Protein AF-H5YFB5-F1 (afdb_monomer)

Foldseek 3Di:
DDDDDDDDDDDDDDPPPPPPPPPPPDFPLVQLLVLLVVVLVCLVPDDDDPPDDQPVVLSVLLNVLSVCVVDNDDDPDPVRNVVSVVSVVVNCVVSVHFSQCSRPVDPVSNPPDPPPD

Structure (mmCIF, N/CA/C/O backbone):
data_AF-H5YFB5-F1
#
_entry.id   AF-H5YFB5-F1
#
loop_
_atom_site.group_PDB
_atom_site.id
_atom_site.type_symbol
_atom_site.label_atom_id
_atom_site.label_alt_id
_atom_site.label_comp_id
_atom_site.label_asym_id
_atom_site.label_entity_id
_atom_site.label_seq_id
_atom_site.pdbx_PDB_ins_code
_atom_site.Cartn_x
_atom_site.Cartn_y
_atom_site.Cartn_z
_atom_site.occupancy
_atom_site.B_iso_or_equiv
_atom_site.auth_seq_id
_atom_site.auth_comp_id
_atom_site.auth_asym_id
_atom_site.auth_atom_id
_atom_site.pdbx_PDB_model_num
ATOM 1 N N . MET A 1 1 ? 40.570 -73.888 -5.095 1.00 40.84 1 MET A N 1
ATOM 2 C CA . MET A 1 1 ? 40.244 -72.483 -4.776 1.00 40.84 1 MET A CA 1
ATOM 3 C C . MET A 1 1 ? 40.870 -71.587 -5.842 1.00 40.84 1 MET A C 1
ATOM 5 O O . MET A 1 1 ? 42.089 -71.517 -5.905 1.00 40.84 1 MET A O 1
ATOM 9 N N . LYS A 1 2 ? 40.066 -70.997 -6.735 1.00 40.00 2 LYS A N 1
ATOM 10 C CA . LYS A 1 2 ? 40.487 -69.954 -7.686 1.00 40.00 2 LYS A CA 1
ATOM 11 C C . LYS A 1 2 ? 39.409 -68.872 -7.654 1.00 40.00 2 LYS A C 1
ATOM 13 O O . LYS A 1 2 ? 38.262 -69.138 -7.994 1.00 40.00 2 LYS A O 1
ATOM 18 N N . MET A 1 3 ? 39.784 -67.724 -7.103 1.00 46.78 3 MET A N 1
ATOM 19 C CA . MET A 1 3 ? 38.947 -66.554 -6.852 1.00 46.78 3 MET A CA 1
ATOM 20 C C . MET A 1 3 ? 38.913 -65.729 -8.146 1.00 46.78 3 MET A C 1
ATOM 22 O O . MET A 1 3 ? 39.974 -65.362 -8.646 1.00 46.78 3 MET A O 1
ATOM 26 N N . PHE A 1 4 ? 37.732 -65.469 -8.706 1.00 49.75 4 PHE A N 1
ATOM 27 C CA . PHE A 1 4 ? 37.572 -64.535 -9.822 1.00 49.75 4 PHE A CA 1
ATOM 28 C C . PHE A 1 4 ? 36.882 -63.280 -9.290 1.00 49.75 4 PHE A C 1
ATOM 30 O O . PHE A 1 4 ? 35.779 -63.345 -8.754 1.00 49.75 4 PHE A O 1
ATOM 37 N N . VAL A 1 5 ? 37.595 -62.158 -9.369 1.00 51.59 5 VAL A N 1
ATOM 38 C CA . VAL A 1 5 ? 37.158 -60.832 -8.924 1.00 51.59 5 VAL A CA 1
ATOM 39 C C . VAL A 1 5 ? 36.267 -60.232 -10.011 1.00 51.59 5 VAL A C 1
ATOM 41 O O . VAL A 1 5 ? 36.713 -60.059 -11.144 1.00 51.59 5 VAL A O 1
ATOM 44 N N . SER A 1 6 ? 35.013 -59.920 -9.676 1.00 49.59 6 SER A N 1
ATOM 45 C CA . SER A 1 6 ? 34.126 -59.147 -10.552 1.00 49.59 6 SER A CA 1
ATOM 46 C C . SER A 1 6 ? 34.549 -57.681 -10.552 1.00 49.59 6 SER A C 1
ATOM 48 O O . SER A 1 6 ? 34.550 -57.029 -9.510 1.00 49.59 6 SER A O 1
ATOM 50 N N . SER A 1 7 ? 34.893 -57.166 -11.729 1.00 55.38 7 SER A N 1
ATOM 51 C CA . SER A 1 7 ? 35.166 -55.747 -11.953 1.00 55.38 7 SER A CA 1
ATOM 52 C C . SER A 1 7 ? 33.849 -55.023 -12.253 1.00 55.38 7 SER A C 1
ATOM 54 O O . SER A 1 7 ? 33.146 -55.392 -13.194 1.00 55.38 7 SER A O 1
ATOM 56 N N . ALA A 1 8 ? 33.485 -54.029 -11.443 1.00 56.12 8 ALA A N 1
ATOM 57 C CA . ALA A 1 8 ? 32.305 -53.197 -11.663 1.00 56.12 8 ALA A CA 1
ATOM 58 C C . ALA A 1 8 ? 32.662 -52.023 -12.590 1.00 56.12 8 ALA A C 1
ATOM 60 O O . ALA A 1 8 ? 33.528 -51.212 -12.267 1.00 56.12 8 ALA A O 1
ATOM 61 N N . ALA A 1 9 ? 31.996 -51.926 -13.740 1.00 54.78 9 ALA A N 1
ATOM 62 C CA . ALA A 1 9 ? 32.119 -50.782 -14.636 1.00 54.78 9 ALA A CA 1
ATOM 63 C C . ALA A 1 9 ? 31.319 -49.596 -14.073 1.00 54.78 9 ALA A C 1
ATOM 65 O O . ALA A 1 9 ? 30.092 -49.649 -13.997 1.00 54.78 9 ALA A O 1
ATOM 66 N N . ALA A 1 10 ? 32.007 -48.525 -13.676 1.00 56.88 10 ALA A N 1
ATOM 67 C CA . ALA A 1 10 ? 31.367 -47.261 -13.332 1.00 56.88 10 ALA A CA 1
ATOM 68 C C . ALA A 1 10 ? 30.870 -46.582 -14.620 1.00 56.88 10 ALA A C 1
ATOM 70 O O . ALA A 1 10 ? 31.666 -46.110 -15.431 1.00 56.88 10 ALA A O 1
ATOM 71 N N . ALA A 1 11 ? 29.552 -46.554 -14.823 1.00 53.81 11 ALA A N 1
ATOM 72 C CA . ALA A 1 11 ? 28.932 -45.770 -15.884 1.00 53.81 11 ALA A CA 1
ATOM 73 C C . ALA A 1 11 ? 29.014 -44.280 -15.515 1.00 53.81 11 ALA A C 1
ATOM 75 O O . ALA A 1 11 ? 28.350 -43.825 -14.585 1.00 53.81 11 ALA A O 1
ATOM 76 N N . GLY A 1 12 ? 29.851 -43.524 -16.225 1.00 49.41 12 GLY A N 1
ATOM 77 C CA . GLY A 1 12 ? 29.878 -42.068 -16.125 1.00 49.41 12 GLY A CA 1
ATOM 78 C C . GLY A 1 12 ? 28.588 -41.484 -16.696 1.00 49.41 12 GLY A C 1
ATOM 79 O O . GLY A 1 12 ? 28.360 -41.555 -17.902 1.00 49.41 12 GLY A O 1
ATOM 80 N N . ALA A 1 13 ? 27.738 -40.922 -15.838 1.00 58.09 13 ALA A N 1
ATOM 81 C CA . ALA A 1 13 ? 26.615 -40.104 -16.281 1.00 58.09 13 ALA A CA 1
ATOM 82 C C . ALA A 1 13 ? 27.148 -38.767 -16.832 1.00 58.09 13 ALA A C 1
ATOM 84 O O . ALA A 1 13 ? 28.065 -38.193 -16.234 1.00 58.09 13 ALA A O 1
ATOM 85 N N . PRO A 1 14 ? 26.607 -38.242 -17.945 1.00 50.78 14 PRO A N 1
ATOM 86 C CA . PRO A 1 14 ? 26.989 -36.923 -18.417 1.00 50.78 14 PRO A CA 1
ATOM 87 C C . PRO A 1 14 ? 26.474 -35.883 -17.419 1.00 50.78 14 PRO A C 1
ATOM 89 O O . PRO A 1 14 ? 25.282 -35.831 -17.114 1.00 50.78 14 PRO A O 1
ATOM 92 N N . ALA A 1 15 ? 27.376 -35.052 -16.903 1.00 59.12 15 ALA A N 1
ATOM 93 C CA . ALA A 1 15 ? 26.996 -33.866 -16.155 1.00 59.12 15 ALA A CA 1
ATOM 94 C C . ALA A 1 15 ? 26.311 -32.898 -17.127 1.00 59.12 15 ALA A C 1
ATOM 96 O O . ALA A 1 15 ? 26.962 -32.271 -17.962 1.00 59.12 15 ALA A O 1
ATOM 97 N N . VAL A 1 16 ? 24.984 -32.805 -17.048 1.00 56.12 16 VAL A N 1
ATOM 98 C CA . VAL A 1 16 ? 24.234 -31.741 -17.715 1.00 56.12 16 VAL A CA 1
ATOM 99 C C . VAL A 1 16 ? 24.616 -30.449 -17.004 1.00 56.12 16 VAL A C 1
ATOM 101 O O . VAL A 1 16 ? 24.210 -30.214 -15.868 1.00 56.12 16 VAL A O 1
ATOM 104 N N . ALA A 1 17 ? 25.451 -29.638 -17.649 1.00 55.28 17 ALA A N 1
ATOM 105 C CA . ALA A 1 17 ? 25.733 -28.288 -17.197 1.00 55.28 17 ALA A CA 1
ATOM 106 C C . ALA A 1 17 ? 24.416 -27.503 -17.241 1.00 55.28 17 ALA A C 1
ATOM 108 O O . ALA A 1 17 ? 23.953 -27.100 -18.308 1.00 55.28 17 A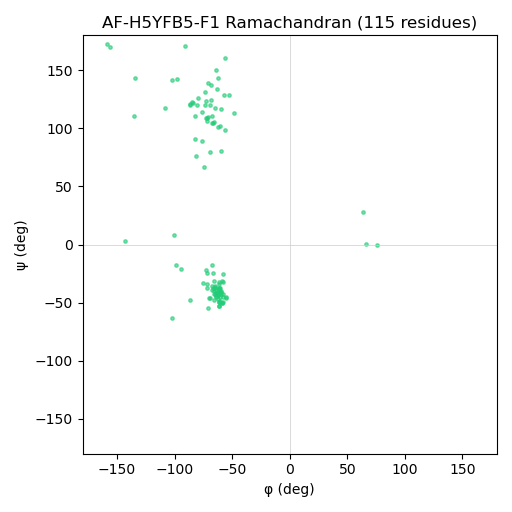LA A O 1
ATOM 109 N N . MET A 1 18 ? 23.779 -27.336 -16.081 1.00 54.09 18 MET A N 1
ATOM 110 C CA . MET A 1 18 ? 22.675 -26.400 -15.938 1.00 54.09 18 MET A CA 1
ATOM 111 C C . MET A 1 18 ? 23.265 -25.014 -16.150 1.00 54.09 18 MET A C 1
ATOM 113 O O . MET A 1 18 ? 24.010 -24.511 -15.310 1.00 54.09 18 MET A O 1
ATOM 117 N N . ASN A 1 19 ? 22.984 -24.432 -17.313 1.00 52.81 19 ASN A N 1
ATOM 118 C CA . ASN A 1 19 ? 23.316 -23.052 -17.613 1.00 52.81 19 ASN A CA 1
ATOM 119 C C . ASN A 1 19 ? 22.419 -22.164 -16.737 1.00 52.81 19 ASN A C 1
ATOM 121 O O . ASN A 1 19 ? 21.373 -21.691 -17.172 1.00 52.81 19 ASN A O 1
ATOM 125 N N . LEU A 1 20 ? 22.794 -22.017 -15.466 1.00 50.44 20 LEU A N 1
ATOM 126 C CA . LEU A 1 20 ? 22.233 -21.059 -14.522 1.00 50.44 20 LEU A CA 1
ATOM 127 C C . LEU A 1 20 ? 22.773 -19.678 -14.899 1.00 50.44 20 LEU A C 1
ATOM 129 O O . LEU A 1 20 ? 23.563 -19.079 -14.173 1.00 50.44 20 LEU A O 1
ATOM 133 N N . ALA A 1 21 ? 22.373 -19.176 -16.068 1.00 59.28 21 ALA A N 1
ATOM 134 C CA . ALA A 1 21 ? 22.333 -17.734 -16.225 1.00 59.28 21 ALA A CA 1
ATOM 135 C C . ALA A 1 21 ? 21.407 -17.220 -15.105 1.00 59.28 21 ALA A C 1
ATOM 137 O O . ALA A 1 21 ? 20.315 -17.779 -14.952 1.00 59.28 21 ALA A O 1
ATOM 138 N N . PRO A 1 22 ? 21.822 -16.235 -14.289 1.00 49.62 22 PRO A N 1
ATOM 139 C CA . PRO A 1 22 ? 20.914 -15.607 -13.348 1.00 49.62 22 PRO A CA 1
ATOM 140 C C . PRO A 1 22 ? 19.804 -14.975 -14.182 1.00 49.62 22 PRO A C 1
ATOM 142 O O . PRO A 1 22 ? 20.010 -13.960 -14.842 1.00 49.62 22 PRO A O 1
ATOM 145 N N . HIS A 1 23 ? 18.649 -15.630 -14.236 1.00 53.22 23 HIS A N 1
ATOM 146 C CA . HIS A 1 23 ? 17.454 -14.981 -14.723 1.00 53.22 23 HIS A CA 1
ATOM 147 C C . HIS A 1 23 ? 17.100 -14.002 -13.615 1.00 53.22 23 HIS A C 1
ATOM 149 O O . HIS A 1 23 ? 16.712 -14.434 -12.527 1.00 53.22 23 HIS A O 1
ATOM 155 N N . GLU A 1 24 ? 17.324 -12.706 -13.839 1.00 54.59 24 GLU A N 1
ATOM 156 C CA . GLU A 1 24 ? 16.783 -11.717 -12.915 1.00 54.59 24 GLU A CA 1
ATOM 157 C C . GLU A 1 24 ? 15.283 -12.004 -12.786 1.00 54.59 24 GLU A C 1
ATOM 159 O O . GLU A 1 24 ? 14.621 -12.250 -13.810 1.00 54.59 24 GLU A O 1
ATOM 164 N N . PRO A 1 25 ? 14.768 -12.116 -11.549 1.00 63.91 25 PRO A N 1
ATOM 165 C CA . PRO A 1 25 ? 13.365 -12.402 -11.340 1.00 63.91 25 PRO A CA 1
ATOM 166 C C . PRO A 1 25 ? 12.573 -11.269 -11.985 1.00 63.91 25 PRO A C 1
ATOM 168 O O . PRO A 1 25 ? 12.705 -10.106 -11.614 1.00 63.91 25 PRO A O 1
ATOM 171 N N . VAL A 1 26 ? 11.788 -11.614 -13.003 1.00 78.81 26 VAL A N 1
ATOM 172 C CA . VAL A 1 26 ? 10.896 -10.658 -13.652 1.00 78.81 26 VAL A CA 1
ATOM 173 C C . VAL A 1 26 ? 9.856 -10.254 -12.616 1.00 78.81 26 VAL A C 1
ATOM 175 O O . VAL A 1 26 ? 9.115 -11.103 -12.121 1.00 78.81 26 VAL A O 1
ATOM 178 N N . VAL A 1 27 ? 9.826 -8.970 -12.267 1.00 86.19 27 VAL A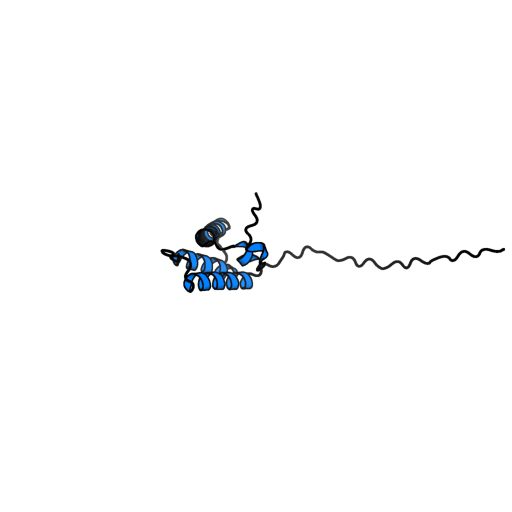 N 1
ATOM 179 C CA . VAL A 1 27 ? 8.856 -8.432 -11.313 1.00 86.19 27 VAL A CA 1
ATOM 180 C C . VAL A 1 27 ? 7.463 -8.468 -11.948 1.00 86.19 27 VAL A C 1
ATOM 182 O O . VAL A 1 27 ? 7.226 -7.857 -12.991 1.00 86.19 27 VAL A O 1
ATOM 185 N N . ASP A 1 28 ? 6.529 -9.184 -11.320 1.00 92.19 28 ASP A N 1
ATOM 186 C CA . ASP A 1 28 ? 5.133 -9.277 -11.763 1.00 92.19 28 ASP A CA 1
ATOM 187 C C . ASP A 1 28 ? 4.325 -8.052 -11.304 1.00 92.19 28 ASP A C 1
ATOM 189 O O . ASP A 1 28 ? 3.540 -8.106 -10.356 1.00 92.19 28 ASP A O 1
ATOM 193 N N . HIS A 1 29 ? 4.520 -6.915 -11.978 1.00 93.88 29 HIS A N 1
ATOM 194 C CA . HIS A 1 29 ? 3.823 -5.668 -11.642 1.00 93.88 29 HIS A CA 1
ATOM 195 C C . HIS A 1 29 ? 2.291 -5.785 -11.710 1.00 93.88 29 HIS A C 1
ATOM 197 O O . HIS A 1 29 ? 1.599 -5.127 -10.932 1.00 93.88 29 HIS A O 1
ATOM 203 N N . GLN A 1 30 ? 1.748 -6.631 -12.595 1.00 95.75 30 GLN A N 1
ATOM 204 C CA . GLN A 1 30 ? 0.301 -6.850 -12.694 1.00 95.75 30 GLN A CA 1
ATOM 205 C C . GLN A 1 30 ? -0.237 -7.595 -11.472 1.00 95.75 30 GLN A C 1
ATOM 207 O O . GLN A 1 30 ? -1.236 -7.171 -10.887 1.00 95.75 30 GLN A O 1
ATOM 212 N N . GLY A 1 31 ? 0.437 -8.670 -11.056 1.00 95.44 31 GLY A N 1
ATOM 213 C CA . GLY A 1 31 ? 0.081 -9.400 -9.844 1.00 95.44 31 GLY A CA 1
ATOM 214 C C . GLY A 1 31 ? 0.177 -8.530 -8.592 1.00 95.44 31 GLY A C 1
ATOM 215 O O . GLY A 1 31 ? -0.700 -8.605 -7.730 1.00 95.44 31 GLY A O 1
ATOM 216 N N . ILE A 1 32 ? 1.196 -7.667 -8.515 1.00 95.62 32 ILE A N 1
ATOM 217 C CA . ILE A 1 32 ? 1.349 -6.703 -7.417 1.00 95.62 32 ILE A CA 1
ATOM 218 C C . ILE A 1 32 ? 0.160 -5.741 -7.391 1.00 95.62 32 ILE A C 1
ATOM 220 O O . ILE A 1 32 ? -0.512 -5.640 -6.367 1.00 95.62 32 ILE A O 1
ATOM 224 N N . LEU A 1 33 ? -0.155 -5.083 -8.514 1.00 97.12 33 LEU A N 1
ATOM 225 C CA . LEU A 1 33 ? -1.279 -4.146 -8.591 1.00 97.12 33 LEU A CA 1
ATOM 226 C C . LEU A 1 33 ? -2.601 -4.802 -8.164 1.00 97.12 33 LEU A C 1
ATOM 228 O O . LEU A 1 33 ? -3.321 -4.227 -7.350 1.00 97.12 33 LEU A O 1
ATOM 232 N N . ALA A 1 34 ? -2.8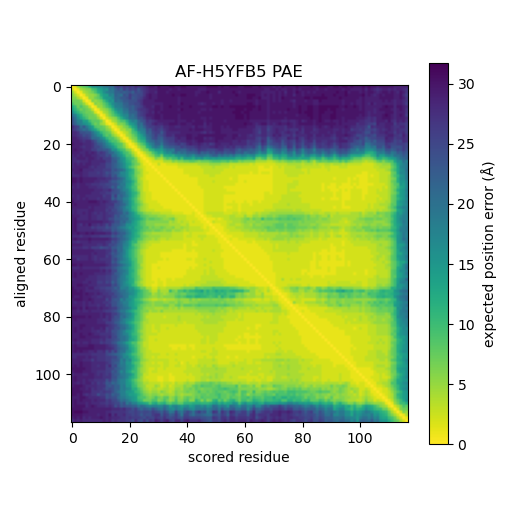84 -6.018 -8.637 1.00 96.81 34 ALA A N 1
ATOM 233 C CA . ALA A 1 34 ? -4.104 -6.741 -8.277 1.00 96.81 34 ALA A CA 1
ATOM 234 C C . ALA A 1 34 ? -4.213 -7.000 -6.761 1.00 96.81 34 ALA A C 1
ATOM 236 O O . ALA A 1 34 ? -5.289 -6.857 -6.176 1.00 96.81 34 ALA A O 1
ATOM 237 N N . ARG A 1 35 ? -3.100 -7.340 -6.095 1.00 96.44 35 ARG A N 1
ATOM 238 C CA . ARG A 1 35 ? -3.066 -7.514 -4.632 1.00 96.44 35 ARG A CA 1
ATOM 239 C C . ARG A 1 35 ? -3.276 -6.195 -3.892 1.00 96.44 35 ARG A C 1
ATOM 241 O O . ARG A 1 35 ? -3.990 -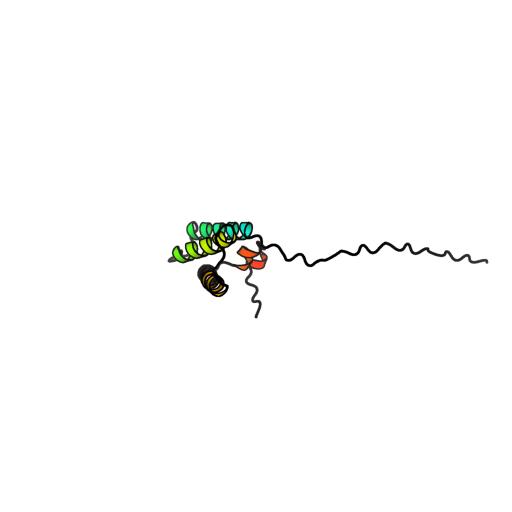6.168 -2.892 1.00 96.44 35 ARG A O 1
ATOM 248 N N . VAL A 1 36 ? -2.708 -5.096 -4.384 1.00 96.69 36 VAL A N 1
ATOM 249 C CA . VAL A 1 36 ? -2.916 -3.765 -3.790 1.00 96.69 36 VAL A CA 1
ATOM 250 C C . VAL A 1 36 ? -4.368 -3.307 -3.939 1.00 96.69 36 VAL A C 1
ATOM 252 O O . VAL A 1 36 ? -4.954 -2.816 -2.975 1.00 96.69 36 VAL A O 1
ATOM 255 N N . GLU A 1 37 ? -4.982 -3.521 -5.103 1.00 97.44 37 GLU A N 1
ATOM 256 C CA . GLU A 1 37 ? -6.410 -3.261 -5.321 1.00 97.44 37 GLU A CA 1
ATOM 257 C C . GLU A 1 37 ? -7.280 -4.062 -4.347 1.00 97.44 37 GLU A C 1
ATOM 259 O O . GLU A 1 37 ? -8.192 -3.503 -3.736 1.00 97.44 37 GLU A O 1
ATOM 264 N N . GLN A 1 38 ? -6.947 -5.337 -4.121 1.00 96.06 38 GLN A N 1
ATOM 265 C CA . GLN A 1 38 ? -7.632 -6.176 -3.140 1.00 96.06 38 GLN A CA 1
ATOM 266 C C . GLN A 1 38 ? -7.496 -5.635 -1.707 1.00 96.06 38 GLN A C 1
ATOM 268 O O . GLN A 1 38 ? -8.485 -5.609 -0.975 1.00 96.06 38 GLN A O 1
ATOM 273 N N . ILE A 1 39 ? -6.304 -5.192 -1.294 1.00 94.75 39 ILE A N 1
ATOM 274 C CA . ILE A 1 39 ? -6.093 -4.583 0.031 1.00 94.75 39 ILE A CA 1
ATOM 275 C C . ILE A 1 39 ? -6.988 -3.357 0.198 1.00 94.75 39 ILE A C 1
ATOM 277 O O . ILE A 1 39 ? -7.705 -3.245 1.191 1.00 94.75 39 ILE A O 1
ATOM 281 N N . VAL A 1 40 ? -6.969 -2.449 -0.779 1.00 96.62 40 VAL A N 1
ATOM 282 C CA . VAL A 1 40 ? -7.744 -1.206 -0.715 1.00 96.62 40 VAL A CA 1
ATOM 283 C C . VAL A 1 40 ? -9.246 -1.494 -0.669 1.00 96.62 40 VAL A C 1
ATOM 285 O O . VAL A 1 40 ? -9.957 -0.876 0.124 1.00 96.62 40 VAL A O 1
ATOM 288 N N . ASP A 1 41 ? -9.740 -2.446 -1.462 1.00 96.56 41 ASP A N 1
ATOM 289 C CA . ASP A 1 41 ? -11.152 -2.841 -1.444 1.00 96.56 41 ASP A CA 1
ATOM 290 C C . ASP A 1 41 ? -11.570 -3.437 -0.088 1.00 96.56 41 ASP A C 1
ATOM 292 O O . ASP A 1 41 ? -12.611 -3.085 0.473 1.00 96.56 41 ASP A O 1
ATOM 296 N N . VAL A 1 42 ? -10.722 -4.278 0.511 1.00 95.06 42 VAL A N 1
ATOM 297 C CA . VAL A 1 42 ? -10.961 -4.824 1.855 1.00 95.06 42 VAL A CA 1
ATOM 298 C C . VAL A 1 42 ? -11.000 -3.710 2.901 1.00 95.06 42 VAL A C 1
ATOM 300 O O . VAL A 1 42 ? -11.930 -3.674 3.707 1.00 95.06 42 VAL A O 1
ATOM 303 N N . LEU A 1 43 ? -10.042 -2.782 2.879 1.00 94.56 43 LEU A N 1
ATOM 304 C CA . LEU A 1 43 ? -10.002 -1.659 3.819 1.00 94.56 43 LEU A CA 1
ATOM 305 C C . LEU A 1 43 ? -11.234 -0.748 3.691 1.00 94.56 43 LEU A C 1
ATOM 307 O O . LEU A 1 43 ? -11.762 -0.294 4.701 1.00 94.56 43 LEU A O 1
ATOM 311 N N . ARG A 1 44 ? -11.743 -0.521 2.473 1.00 95.06 44 ARG A N 1
ATOM 312 C CA . ARG A 1 44 ? -12.951 0.294 2.242 1.00 95.06 44 ARG A CA 1
ATOM 313 C C . ARG A 1 44 ? -14.244 -0.380 2.690 1.00 95.06 44 ARG A C 1
ATOM 315 O O . ARG A 1 44 ? -15.188 0.299 3.087 1.00 95.06 44 ARG A O 1
ATOM 322 N N . THR A 1 45 ? -14.331 -1.702 2.566 1.00 94.19 45 THR A N 1
ATOM 323 C CA . THR A 1 45 ? -15.598 -2.436 2.739 1.00 94.19 45 THR A CA 1
ATOM 324 C C . THR A 1 45 ? -15.766 -3.062 4.118 1.00 94.19 45 THR A C 1
ATOM 326 O O . THR A 1 45 ? -16.881 -3.441 4.492 1.00 94.19 45 THR A O 1
ATOM 329 N N . ARG A 1 46 ? -14.683 -3.213 4.884 1.00 91.62 46 ARG A N 1
ATOM 330 C CA . ARG A 1 46 ? -14.708 -3.893 6.181 1.00 91.62 46 ARG A CA 1
ATOM 331 C C . ARG A 1 46 ? -14.701 -2.908 7.337 1.00 91.62 46 ARG A C 1
ATOM 333 O O . ARG A 1 46 ? -13.997 -1.909 7.342 1.00 91.62 46 ARG A O 1
ATOM 340 N N . TYR A 1 47 ? -15.461 -3.255 8.369 1.00 89.75 47 TYR A N 1
ATOM 341 C CA . TYR A 1 47 ? -15.308 -2.637 9.677 1.00 89.75 47 TYR A CA 1
ATOM 342 C C . TYR A 1 47 ? -14.017 -3.149 10.330 1.00 89.75 47 TYR A C 1
ATOM 344 O O . TYR A 1 47 ? -13.856 -4.361 10.483 1.00 89.75 47 TYR A O 1
ATOM 352 N N . ILE A 1 48 ? -13.120 -2.235 10.711 1.00 90.19 48 ILE A N 1
ATOM 353 C CA . ILE A 1 48 ? -11.825 -2.553 11.336 1.00 90.19 48 ILE A CA 1
ATOM 354 C C . ILE A 1 48 ? -11.898 -2.307 12.844 1.00 90.19 48 ILE A C 1
ATOM 356 O O . ILE A 1 48 ? -11.819 -3.249 13.633 1.00 90.19 48 ILE A O 1
ATOM 360 N N . CYS A 1 49 ? -12.112 -1.059 13.257 1.00 91.06 49 CYS A N 1
ATOM 361 C CA . CYS A 1 49 ? -12.401 -0.699 14.642 1.00 91.06 49 CYS A CA 1
ATOM 362 C C . CYS A 1 49 ? -13.159 0.633 14.722 1.00 91.06 49 CYS A C 1
ATOM 364 O O . CYS A 1 49 ? -13.326 1.340 13.726 1.00 91.06 49 CYS A O 1
ATOM 366 N N . GLU A 1 50 ? -13.649 0.962 15.916 1.00 94.19 50 GLU A N 1
ATOM 367 C CA . GLU A 1 50 ? -14.367 2.211 16.154 1.00 94.19 50 GLU A CA 1
ATOM 368 C C . GLU A 1 50 ? -13.444 3.414 15.921 1.00 94.19 50 GLU A C 1
ATOM 370 O O . GLU A 1 50 ? -12.301 3.432 16.375 1.00 94.19 50 GLU A O 1
ATOM 375 N N . GLY A 1 51 ? -13.943 4.418 15.198 1.00 91.19 51 GLY A N 1
ATOM 376 C CA . GLY A 1 51 ? -13.179 5.624 14.868 1.00 91.19 51 GLY A CA 1
ATOM 377 C C . GLY A 1 51 ? -12.129 5.437 13.769 1.00 91.19 51 GLY A C 1
ATOM 378 O O . GLY A 1 51 ? -11.471 6.410 13.407 1.00 91.19 51 GLY A O 1
ATOM 379 N N . TRP A 1 52 ? -11.986 4.232 13.210 1.00 93.62 52 TRP A N 1
ATOM 380 C CA . TRP A 1 52 ? -11.127 4.007 12.054 1.00 93.62 52 TRP A CA 1
ATOM 381 C C . TRP A 1 52 ? -11.697 4.690 10.808 1.00 93.62 52 TRP A C 1
ATOM 383 O O . TRP A 1 52 ? -12.899 4.616 10.537 1.00 93.62 52 TRP A O 1
ATOM 393 N N . GLN A 1 53 ? -10.822 5.337 10.041 1.00 92.31 53 GLN A N 1
ATOM 394 C CA . GLN A 1 53 ? -11.149 5.946 8.759 1.00 92.31 53 GLN A CA 1
ATOM 395 C C . GLN A 1 53 ? -10.077 5.592 7.737 1.00 92.31 53 GLN A C 1
ATOM 397 O O . GLN A 1 53 ? -8.894 5.534 8.066 1.00 92.31 53 GLN A O 1
ATOM 402 N N . MET A 1 54 ? -10.517 5.384 6.501 1.00 94.75 54 MET A N 1
ATOM 403 C CA . MET A 1 54 ? -9.632 5.176 5.367 1.00 94.75 54 MET A CA 1
ATOM 404 C C . MET A 1 54 ? -8.970 6.499 4.976 1.00 94.75 54 MET A C 1
ATOM 406 O O . MET A 1 54 ? -9.663 7.501 4.779 1.00 94.75 54 MET A O 1
ATOM 410 N N . ASP A 1 55 ? -7.649 6.493 4.808 1.00 95.56 55 ASP A N 1
ATOM 411 C CA . ASP A 1 55 ? -6.949 7.558 4.089 1.00 95.56 55 ASP A CA 1
ATOM 412 C C . ASP A 1 55 ? -7.167 7.370 2.581 1.00 95.56 55 ASP A C 1
ATOM 414 O O . ASP A 1 55 ? -6.417 6.667 1.900 1.00 95.56 55 ASP A O 1
ATOM 418 N N . GLU A 1 56 ? -8.243 7.955 2.057 1.00 96.88 56 GLU A N 1
ATOM 419 C CA . GLU A 1 56 ? -8.595 7.822 0.639 1.00 96.88 56 GLU A CA 1
ATOM 420 C C . GLU A 1 56 ? -7.564 8.475 -0.291 1.00 96.88 56 GLU A C 1
ATOM 422 O O . GLU A 1 56 ? -7.328 7.969 -1.393 1.00 96.88 56 GLU A O 1
ATOM 427 N N . ASP A 1 57 ? -6.906 9.548 0.156 1.00 96.94 57 ASP A N 1
ATOM 428 C CA . ASP A 1 57 ? -5.847 10.205 -0.609 1.00 96.94 57 ASP A CA 1
ATOM 429 C C . ASP A 1 57 ? -4.600 9.315 -0.658 1.00 96.94 57 ASP A C 1
ATOM 431 O O . ASP A 1 57 ? -4.044 9.076 -1.736 1.00 96.94 57 ASP A O 1
ATOM 435 N N . GLY A 1 58 ? -4.197 8.750 0.483 1.00 96.38 58 GLY A N 1
ATOM 436 C CA . GLY A 1 58 ? -3.128 7.755 0.565 1.00 96.38 58 GLY A CA 1
ATOM 437 C C . GLY A 1 58 ? -3.409 6.522 -0.297 1.00 96.38 58 GLY A C 1
ATOM 438 O O . GLY A 1 58 ? -2.551 6.109 -1.083 1.00 96.38 58 GLY A O 1
ATOM 439 N N . ALA A 1 59 ? -4.632 5.987 -0.240 1.00 97.12 59 ALA A N 1
ATOM 440 C CA . ALA A 1 59 ? -5.051 4.845 -1.050 1.00 97.12 59 ALA A CA 1
ATOM 441 C C . ALA A 1 59 ? -4.997 5.155 -2.556 1.00 97.12 59 ALA A C 1
ATOM 443 O O . ALA A 1 59 ? -4.502 4.346 -3.346 1.00 97.12 59 ALA A O 1
ATOM 444 N N . ALA A 1 60 ? -5.472 6.333 -2.972 1.00 97.62 60 ALA A N 1
ATOM 445 C CA . ALA A 1 60 ? -5.419 6.760 -4.367 1.00 97.62 60 ALA A CA 1
ATOM 446 C C . ALA A 1 60 ? -3.974 6.921 -4.863 1.00 97.62 60 ALA A C 1
ATOM 448 O O . ALA A 1 60 ? -3.654 6.492 -5.976 1.00 97.62 60 ALA A O 1
ATOM 449 N N . ARG A 1 61 ? -3.085 7.496 -4.040 1.00 96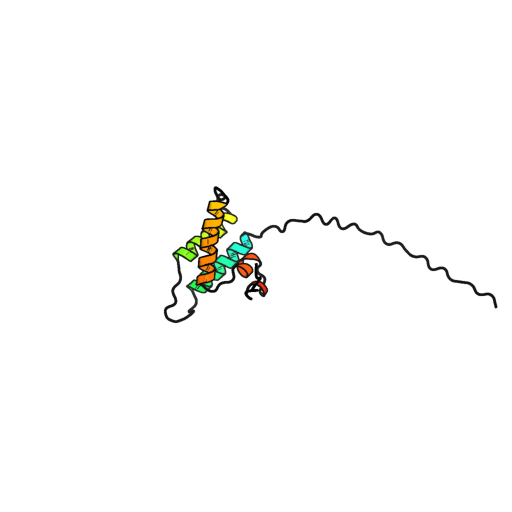.50 61 ARG A N 1
ATOM 450 C CA . ARG A 1 61 ? -1.657 7.626 -4.370 1.00 96.50 61 ARG A CA 1
ATOM 451 C C . ARG A 1 61 ? -0.980 6.263 -4.490 1.00 96.50 61 ARG A C 1
ATOM 453 O O . ARG A 1 61 ? -0.306 6.028 -5.491 1.00 96.50 61 ARG A O 1
ATOM 460 N N . ALA A 1 62 ? -1.234 5.345 -3.556 1.00 96.50 62 ALA A N 1
ATOM 461 C CA . ALA A 1 62 ? -0.709 3.983 -3.618 1.00 96.50 62 ALA A CA 1
ATOM 462 C C . ALA A 1 62 ? -1.143 3.255 -4.900 1.00 96.50 62 ALA A C 1
ATOM 464 O O . ALA A 1 62 ? -0.303 2.737 -5.633 1.00 96.50 62 ALA A O 1
ATOM 465 N N . LEU A 1 63 ? -2.435 3.281 -5.237 1.00 97.31 63 LEU A N 1
ATOM 466 C CA . LEU A 1 63 ? -2.936 2.662 -6.469 1.00 97.31 63 LEU A CA 1
ATOM 467 C C . LEU A 1 63 ? -2.314 3.274 -7.728 1.00 97.31 63 LEU A C 1
ATOM 469 O O . LEU A 1 63 ? -1.955 2.549 -8.656 1.00 97.31 63 LEU A O 1
ATOM 473 N N . ASN A 1 64 ? -2.162 4.598 -7.766 1.00 96.44 64 ASN A N 1
ATOM 474 C CA . ASN A 1 64 ? -1.549 5.274 -8.905 1.00 96.44 64 ASN A CA 1
ATOM 475 C C . ASN A 1 64 ? -0.071 4.901 -9.073 1.00 96.44 64 ASN A C 1
ATOM 477 O O . ASN A 1 64 ? 0.367 4.715 -10.207 1.00 96.44 64 ASN A O 1
ATOM 481 N N . TYR A 1 65 ? 0.675 4.738 -7.977 1.00 96.06 65 TYR A N 1
ATOM 482 C CA . TYR A 1 65 ? 2.067 4.288 -8.012 1.00 96.06 65 TYR A CA 1
ATOM 483 C C . TYR A 1 65 ? 2.212 2.914 -8.686 1.00 96.06 65 TYR A C 1
ATOM 485 O O . TYR A 1 65 ? 2.989 2.762 -9.632 1.00 96.06 65 TYR A O 1
ATOM 493 N N . PHE A 1 66 ? 1.419 1.922 -8.267 1.00 96.06 66 PHE A N 1
ATOM 494 C CA . PHE A 1 66 ? 1.480 0.577 -8.855 1.00 96.06 66 PHE A CA 1
ATOM 495 C C . PHE A 1 66 ? 0.910 0.525 -10.273 1.00 96.06 66 PHE A C 1
ATOM 497 O O . PHE A 1 66 ? 1.483 -0.137 -11.136 1.00 96.06 66 PHE A O 1
ATOM 504 N N . ARG A 1 67 ? -0.161 1.275 -10.567 1.00 96.38 67 ARG A N 1
ATOM 505 C CA . ARG A 1 67 ? -0.693 1.374 -11.935 1.00 96.38 67 ARG A CA 1
ATOM 506 C C . ARG A 1 67 ? 0.334 1.976 -12.893 1.00 96.38 67 ARG A C 1
ATOM 508 O O . ARG A 1 67 ? 0.465 1.510 -14.024 1.00 96.38 67 ARG A O 1
ATOM 515 N N . ARG A 1 68 ? 1.119 2.956 -12.431 1.00 94.88 68 ARG A N 1
ATOM 516 C CA . ARG A 1 68 ? 2.189 3.567 -13.228 1.00 94.88 68 ARG A CA 1
ATOM 517 C C . ARG A 1 68 ? 3.266 2.557 -13.635 1.00 94.88 68 ARG A C 1
ATOM 519 O O . ARG A 1 68 ? 3.753 2.643 -14.754 1.00 94.88 68 ARG A O 1
ATOM 526 N N . HIS A 1 69 ? 3.563 1.572 -12.789 1.00 92.44 69 HIS A N 1
ATOM 527 C CA . HIS A 1 69 ? 4.496 0.483 -13.102 1.00 92.44 69 HIS A CA 1
ATOM 528 C C . HIS A 1 69 ? 3.953 -0.546 -14.105 1.00 92.44 69 HIS A C 1
ATOM 530 O O . HIS A 1 69 ? 4.738 -1.250 -14.735 1.00 92.44 69 HIS A O 1
ATOM 536 N N . VAL A 1 70 ? 2.630 -0.648 -14.265 1.00 94.06 70 VAL A N 1
ATOM 537 C CA . VAL A 1 70 ? 2.003 -1.561 -15.235 1.00 94.06 70 VAL A CA 1
ATOM 538 C C . VAL A 1 70 ? 1.872 -0.910 -16.611 1.00 94.06 70 VAL A C 1
ATOM 540 O O . VAL A 1 70 ? 2.208 -1.527 -17.619 1.00 94.06 70 VAL A O 1
ATOM 543 N N . GLU A 1 71 ? 1.365 0.323 -16.664 1.00 90.88 71 GLU A N 1
ATOM 544 C CA . GLU A 1 71 ? 0.953 0.963 -17.925 1.00 90.88 71 GLU A CA 1
ATOM 545 C C . GLU A 1 71 ? 1.244 2.471 -18.004 1.00 90.88 71 GLU A C 1
ATOM 547 O O . GLU A 1 71 ? 0.884 3.127 -18.982 1.00 90.88 71 GLU A O 1
ATOM 552 N N . GLY A 1 72 ? 1.877 3.052 -16.984 1.00 84.94 72 GLY A N 1
ATOM 553 C CA . GLY A 1 72 ? 2.127 4.489 -16.930 1.00 84.94 72 GLY A CA 1
ATOM 554 C C . GLY A 1 72 ? 3.462 4.919 -17.539 1.00 84.94 72 GLY A C 1
ATOM 555 O O . GLY A 1 72 ? 4.326 4.101 -17.854 1.00 84.94 72 GLY A O 1
ATOM 556 N N . PRO A 1 73 ? 3.668 6.240 -17.690 1.00 85.19 73 PRO A N 1
ATOM 557 C CA . PRO A 1 73 ? 4.987 6.764 -18.012 1.00 85.19 73 PRO A CA 1
ATOM 558 C C . PRO A 1 73 ? 5.959 6.425 -16.878 1.00 85.19 73 PRO A C 1
ATOM 560 O O . PRO A 1 73 ? 5.584 6.509 -15.711 1.00 85.19 73 PRO A O 1
ATOM 563 N N . GLY A 1 74 ? 7.218 6.122 -17.193 1.00 85.75 74 GLY A N 1
ATOM 564 C CA . GLY A 1 74 ? 8.254 5.970 -16.166 1.00 85.75 74 GLY A CA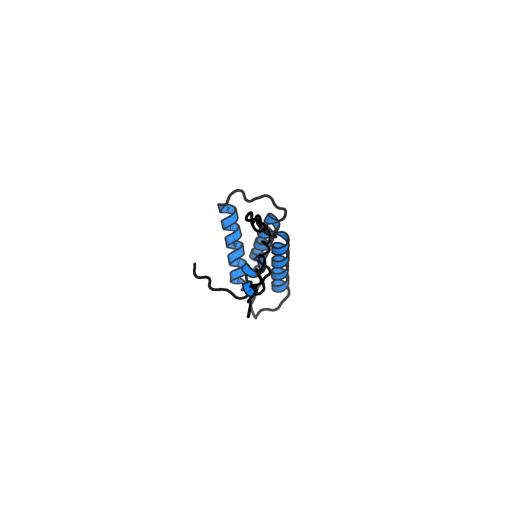 1
ATOM 565 C C . GLY A 1 74 ? 8.394 7.225 -15.291 1.00 85.75 74 GLY A C 1
ATOM 566 O O . GLY A 1 74 ? 7.946 8.320 -15.657 1.00 85.75 74 GLY A O 1
ATOM 567 N N . PHE A 1 75 ? 8.993 7.076 -14.113 1.00 89.75 75 PHE A N 1
ATOM 568 C CA . PHE A 1 75 ? 9.380 8.217 -13.279 1.00 89.75 75 PHE A CA 1
ATOM 569 C C . PHE A 1 75 ? 10.440 9.060 -13.991 1.00 89.75 75 PHE A C 1
ATOM 571 O O . PHE A 1 75 ? 11.213 8.548 -14.802 1.00 89.75 75 PHE A O 1
ATOM 578 N N . LYS A 1 76 ? 10.463 10.371 -13.729 1.00 88.38 76 LYS A N 1
ATOM 579 C CA . LYS A 1 76 ? 11.446 11.274 -14.348 1.00 88.38 76 LYS A CA 1
ATOM 580 C C . LYS A 1 76 ? 12.860 10.940 -13.889 1.00 88.38 76 LYS A C 1
ATOM 582 O O . LYS A 1 76 ? 13.804 11.110 -14.657 1.00 88.38 76 LYS A O 1
ATOM 587 N N . ASN A 1 77 ? 12.995 10.526 -12.634 1.00 91.94 77 ASN A N 1
ATOM 588 C CA . ASN A 1 77 ? 14.238 10.126 -11.996 1.00 91.94 77 ASN A CA 1
ATOM 589 C C . ASN A 1 77 ? 13.951 9.236 -10.775 1.00 91.94 77 ASN A C 1
ATOM 591 O O . ASN A 1 77 ? 12.803 9.071 -10.362 1.00 91.94 77 ASN A O 1
ATOM 595 N N . GLU A 1 78 ? 15.022 8.682 -10.212 1.00 89.81 78 GLU A N 1
ATOM 596 C CA . GLU A 1 78 ? 14.995 7.837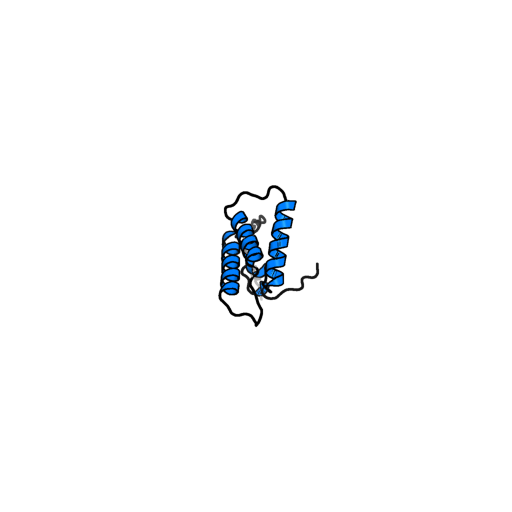 -9.014 1.00 89.81 78 GLU A CA 1
ATOM 597 C C . GLU A 1 78 ? 14.466 8.581 -7.776 1.00 89.81 78 GLU A C 1
ATOM 599 O O . GLU A 1 78 ? 13.785 7.985 -6.946 1.00 89.81 78 GLU A O 1
ATOM 604 N N . ASP A 1 79 ? 14.704 9.894 -7.674 1.00 92.62 79 ASP A N 1
ATOM 605 C CA . ASP A 1 79 ? 14.203 10.715 -6.564 1.00 92.62 79 ASP A CA 1
ATOM 606 C C . ASP A 1 79 ? 12.665 10.803 -6.557 1.00 92.62 79 ASP A C 1
ATOM 608 O O . ASP A 1 79 ? 12.044 10.709 -5.498 1.00 92.62 79 ASP A O 1
ATOM 612 N N . GLU A 1 80 ? 12.037 10.979 -7.729 1.00 90.56 80 GLU A N 1
ATOM 613 C CA . GLU A 1 80 ? 10.573 10.993 -7.868 1.00 90.56 80 GLU A CA 1
ATOM 614 C C . GLU A 1 80 ? 9.981 9.629 -7.500 1.00 90.56 80 GLU A C 1
ATOM 616 O O . GLU A 1 80 ? 8.997 9.575 -6.765 1.00 90.56 80 GLU A O 1
ATOM 621 N N . ASP A 1 81 ? 10.591 8.541 -7.978 1.00 91.88 81 ASP A N 1
ATOM 622 C CA . ASP A 1 81 ? 10.163 7.178 -7.646 1.00 91.88 81 ASP A CA 1
ATOM 623 C C . ASP A 1 81 ? 10.266 6.919 -6.137 1.00 91.88 81 ASP A C 1
ATOM 625 O O . ASP A 1 81 ? 9.286 6.552 -5.494 1.00 91.88 81 ASP A O 1
ATOM 629 N N . THR A 1 82 ? 11.415 7.238 -5.535 1.00 92.81 82 THR A N 1
ATOM 630 C CA . THR A 1 82 ? 11.663 7.067 -4.096 1.00 92.81 82 THR A CA 1
ATOM 631 C C . THR A 1 82 ? 10.673 7.862 -3.244 1.00 92.81 82 THR A C 1
ATOM 633 O O . THR A 1 82 ? 10.183 7.369 -2.221 1.00 92.81 82 THR A O 1
ATOM 636 N N . LEU A 1 83 ? 10.350 9.093 -3.651 1.00 94.12 83 LEU A N 1
ATOM 637 C CA . LEU A 1 83 ? 9.382 9.926 -2.943 1.00 94.12 83 LEU A CA 1
ATOM 638 C C . LEU A 1 83 ? 7.972 9.327 -3.004 1.00 94.12 83 LEU A C 1
ATOM 640 O O . LEU A 1 83 ? 7.303 9.226 -1.973 1.00 94.12 83 LEU A O 1
ATOM 644 N N . GLU A 1 84 ? 7.517 8.913 -4.187 1.00 93.56 84 GLU A N 1
ATOM 645 C CA . GLU A 1 84 ? 6.199 8.291 -4.333 1.00 93.56 84 GLU A CA 1
ATOM 646 C C . GLU A 1 84 ? 6.138 6.941 -3.602 1.00 93.56 84 GLU A C 1
ATOM 648 O O . GLU A 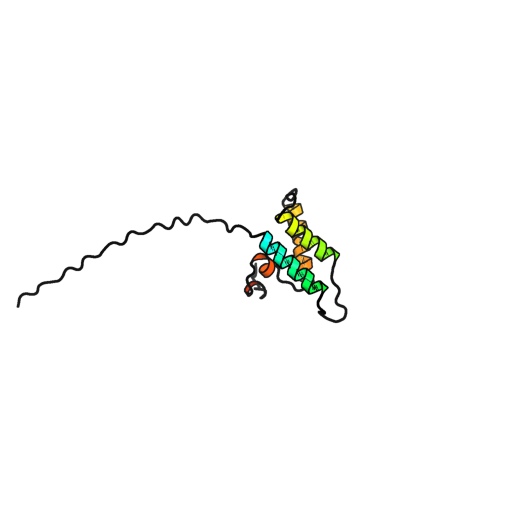1 84 ? 5.174 6.683 -2.879 1.00 93.56 84 GLU A O 1
ATOM 653 N N . TYR A 1 85 ? 7.202 6.136 -3.664 1.00 93.88 85 TYR A N 1
ATOM 654 C CA . TYR A 1 85 ? 7.319 4.886 -2.914 1.00 93.88 85 TYR A CA 1
ATOM 655 C C . TYR A 1 85 ? 7.263 5.103 -1.394 1.00 93.88 85 TYR A C 1
ATOM 657 O O . TYR A 1 85 ? 6.611 4.343 -0.678 1.00 93.88 85 TYR A O 1
ATOM 665 N N . THR A 1 86 ? 7.860 6.184 -0.884 1.00 94.62 86 THR A N 1
ATOM 666 C CA . THR A 1 86 ? 7.779 6.545 0.543 1.00 94.62 86 THR A CA 1
ATOM 667 C C . THR A 1 86 ? 6.335 6.806 0.977 1.00 94.62 86 THR A C 1
ATOM 669 O O . THR A 1 86 ? 5.922 6.384 2.058 1.00 94.62 86 THR A O 1
ATOM 672 N N . HIS A 1 87 ? 5.533 7.456 0.133 1.00 94.12 87 HIS A N 1
ATOM 673 C CA . HIS A 1 87 ? 4.112 7.660 0.415 1.00 94.12 87 HIS A CA 1
ATOM 674 C C . HIS A 1 87 ? 3.317 6.350 0.407 1.00 94.12 87 HIS A C 1
ATOM 676 O O . HIS A 1 87 ? 2.433 6.176 1.246 1.00 94.12 87 HIS A O 1
ATOM 682 N N . VAL A 1 88 ? 3.653 5.416 -0.489 1.00 95.25 88 VAL A N 1
ATOM 683 C CA . VAL A 1 88 ? 3.071 4.066 -0.479 1.00 95.25 88 VAL A CA 1
ATOM 684 C C . VAL A 1 88 ? 3.403 3.348 0.827 1.00 95.25 88 VAL A C 1
ATOM 686 O O . VAL A 1 88 ? 2.499 2.845 1.491 1.00 95.25 88 VAL A O 1
ATOM 689 N N . LEU A 1 89 ? 4.673 3.345 1.238 1.00 94.38 89 LEU A N 1
ATOM 690 C CA . LEU A 1 89 ? 5.107 2.723 2.491 1.00 94.38 89 LEU A CA 1
ATOM 691 C C . LEU A 1 89 ? 4.338 3.266 3.700 1.00 94.38 89 LEU A C 1
ATOM 693 O O . LEU A 1 89 ? 3.858 2.486 4.522 1.00 94.38 89 LEU A O 1
ATOM 697 N N . GLU A 1 90 ? 4.177 4.586 3.798 1.00 94.69 90 GLU A N 1
ATOM 698 C CA . GLU A 1 90 ? 3.443 5.209 4.904 1.00 94.69 90 GLU A CA 1
ATOM 699 C C . GLU A 1 90 ? 1.940 4.882 4.880 1.00 94.69 90 GLU A C 1
ATOM 701 O O . GLU A 1 90 ? 1.352 4.649 5.941 1.00 94.69 90 GLU A O 1
ATOM 706 N N . PHE A 1 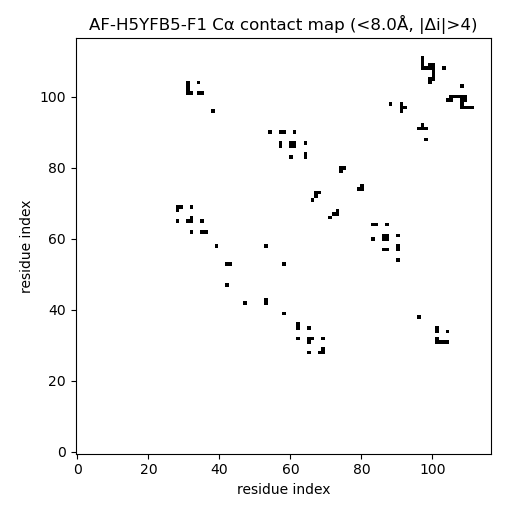91 ? 1.314 4.764 3.703 1.00 95.44 91 PHE A N 1
ATOM 707 C CA . PHE A 1 91 ? -0.073 4.293 3.595 1.00 95.44 91 PHE A CA 1
ATOM 708 C C . PHE A 1 91 ? -0.220 2.862 4.135 1.00 95.44 91 PHE A C 1
ATOM 710 O O . PHE A 1 91 ? -1.016 2.616 5.042 1.00 95.44 91 PHE A O 1
ATOM 717 N N . PHE A 1 92 ? 0.597 1.922 3.652 1.00 94.81 92 PHE A N 1
ATOM 718 C CA . PHE A 1 92 ? 0.547 0.528 4.107 1.00 94.81 92 PHE A CA 1
ATOM 719 C C . PHE A 1 92 ? 0.829 0.413 5.605 1.00 94.81 92 PHE A C 1
ATOM 721 O O . PHE A 1 92 ? 0.090 -0.253 6.332 1.00 94.81 92 PHE A O 1
ATOM 728 N N . ARG A 1 93 ? 1.852 1.124 6.088 1.00 91.81 93 ARG A N 1
ATOM 729 C CA . ARG A 1 93 ? 2.242 1.141 7.498 1.00 91.81 93 ARG A CA 1
ATOM 730 C C . ARG A 1 93 ? 1.129 1.667 8.399 1.00 91.81 93 ARG A C 1
ATOM 732 O O . ARG A 1 93 ? 0.816 1.033 9.404 1.00 91.81 93 ARG A O 1
ATOM 739 N N . SER A 1 94 ? 0.532 2.806 8.053 1.00 92.31 94 SER A N 1
ATOM 740 C CA . SER A 1 94 ? -0.542 3.420 8.847 1.00 92.31 94 SER A CA 1
ATOM 741 C C . SER A 1 94 ? -1.822 2.579 8.871 1.00 92.31 94 SER A C 1
ATOM 743 O O . SER A 1 94 ? -2.572 2.643 9.843 1.00 92.31 94 SER A O 1
ATOM 745 N N . HIS A 1 95 ? -2.034 1.737 7.855 1.00 92.44 95 HIS A N 1
ATOM 746 C CA . HIS A 1 95 ? -3.200 0.858 7.734 1.00 92.44 95 HIS A CA 1
ATOM 747 C C . HIS A 1 95 ? -2.901 -0.595 8.150 1.00 92.44 95 HIS A C 1
ATOM 749 O O . HIS A 1 95 ? -3.744 -1.478 7.971 1.00 92.44 95 HIS A O 1
ATOM 755 N N . GLY A 1 96 ? -1.714 -0.857 8.716 1.00 90.12 96 GLY A N 1
ATOM 756 C CA . GLY A 1 96 ? -1.313 -2.173 9.220 1.00 90.12 96 GLY A CA 1
ATOM 757 C C . GLY A 1 96 ? -1.213 -3.254 8.140 1.00 90.12 96 GLY A C 1
ATOM 758 O O . GLY A 1 96 ? -1.439 -4.426 8.432 1.00 90.12 96 GLY A O 1
ATOM 759 N N . GLN A 1 97 ? -0.930 -2.868 6.897 1.00 92.19 97 GLN A N 1
ATOM 760 C CA . GLN A 1 97 ? -0.841 -3.774 5.755 1.00 92.19 97 GLN A CA 1
ATOM 761 C C . GLN A 1 97 ? 0.610 -4.152 5.467 1.00 92.19 97 GLN A C 1
ATOM 763 O O . GLN A 1 97 ? 1.514 -3.322 5.566 1.00 92.19 97 GLN A O 1
ATOM 768 N N . SER A 1 98 ? 0.832 -5.410 5.079 1.00 89.94 98 SER A N 1
ATOM 769 C CA . SER A 1 98 ? 2.151 -5.871 4.646 1.00 89.94 98 SER A CA 1
ATOM 770 C C . SER A 1 98 ? 2.381 -5.539 3.176 1.00 89.94 98 SER A C 1
ATOM 772 O O . SER A 1 98 ? 1.640 -5.995 2.301 1.00 89.94 98 SER A O 1
ATOM 774 N N . LEU A 1 99 ? 3.442 -4.777 2.917 1.00 89.38 99 LEU A N 1
ATOM 775 C CA . LEU A 1 99 ? 3.900 -4.504 1.563 1.00 89.38 99 LEU A CA 1
ATOM 776 C C . LEU A 1 99 ? 4.629 -5.715 0.953 1.00 89.38 99 LEU A C 1
ATOM 778 O O . LEU A 1 99 ? 4.465 -5.977 -0.234 1.00 89.38 99 LEU A O 1
ATOM 782 N N . ASP A 1 100 ? 5.337 -6.509 1.763 1.00 87.44 100 ASP A N 1
ATOM 783 C CA . ASP A 1 100 ? 6.017 -7.735 1.313 1.00 87.44 100 ASP A CA 1
ATOM 784 C C . ASP A 1 100 ? 5.014 -8.737 0.727 1.00 87.44 100 ASP A C 1
ATOM 786 O O . ASP A 1 100 ? 5.226 -9.292 -0.348 1.00 87.44 100 ASP A O 1
ATOM 790 N N . TRP A 1 101 ? 3.853 -8.906 1.372 1.00 89.12 101 TRP A N 1
ATOM 791 C CA . TRP A 1 101 ? 2.781 -9.739 0.817 1.00 89.12 101 TRP A CA 1
ATOM 792 C C . TRP A 1 101 ? 2.236 -9.176 -0.503 1.00 89.12 101 TRP A C 1
ATOM 794 O O . TRP A 1 101 ? 1.948 -9.935 -1.430 1.00 89.12 101 TRP A O 1
ATOM 804 N N . ALA A 1 102 ? 2.104 -7.852 -0.619 1.00 89.69 102 ALA A N 1
ATOM 805 C CA . ALA A 1 102 ? 1.669 -7.235 -1.867 1.00 89.69 102 ALA A CA 1
ATOM 806 C C . ALA A 1 102 ? 2.691 -7.461 -2.996 1.00 89.69 102 ALA A C 1
ATOM 808 O O . ALA A 1 102 ? 2.284 -7.733 -4.127 1.00 89.69 102 ALA A O 1
ATOM 809 N N . HIS A 1 103 ? 3.993 -7.440 -2.700 1.00 89.69 103 HIS A N 1
ATOM 810 C CA . HIS A 1 103 ? 5.039 -7.739 -3.678 1.00 89.69 103 HIS A CA 1
ATOM 811 C C . HIS A 1 103 ? 5.087 -9.219 -4.057 1.00 89.69 103 HIS A C 1
ATOM 813 O O . HIS A 1 103 ? 4.926 -9.551 -5.232 1.00 89.69 103 HIS A O 1
ATOM 819 N N . ASP A 1 104 ? 5.216 -10.103 -3.073 1.00 86.81 104 ASP A N 1
ATOM 820 C CA . ASP A 1 104 ? 5.587 -11.500 -3.310 1.00 86.81 104 ASP A CA 1
ATOM 821 C C . ASP A 1 104 ? 4.379 -12.437 -3.429 1.00 86.81 104 ASP A C 1
ATOM 823 O O . ASP A 1 104 ? 4.483 -13.537 -3.970 1.00 86.81 104 ASP A O 1
ATOM 827 N N . GLY A 1 105 ? 3.217 -12.034 -2.905 1.00 84.56 105 GLY A N 1
ATOM 828 C CA . GLY A 1 105 ? 2.037 -12.896 -2.789 1.00 84.56 105 GLY A CA 1
ATOM 829 C C . GLY A 1 105 ? 2.210 -14.068 -1.813 1.00 84.56 105 GLY A C 1
ATOM 830 O O . GLY A 1 105 ? 1.276 -14.852 -1.633 1.00 84.56 105 GLY A O 1
ATOM 831 N N . ASP A 1 106 ? 3.373 -14.190 -1.169 1.00 84.81 106 ASP A N 1
ATOM 832 C CA . ASP A 1 106 ? 3.657 -15.203 -0.160 1.00 84.81 106 ASP A CA 1
ATOM 833 C C . ASP A 1 106 ? 3.049 -14.791 1.185 1.00 84.81 106 ASP A C 1
ATOM 835 O O . ASP A 1 106 ? 3.324 -13.717 1.723 1.00 84.81 106 ASP A O 1
ATOM 839 N N . LEU A 1 107 ? 2.244 -15.681 1.765 1.00 78.94 107 LEU A N 1
ATOM 840 C CA . LEU A 1 107 ? 1.674 -15.514 3.100 1.00 78.94 107 LEU A CA 1
ATOM 841 C C . LEU A 1 107 ? 2.750 -15.343 4.179 1.00 78.94 107 LEU A C 1
ATOM 843 O O . LEU A 1 107 ? 2.478 -14.703 5.193 1.00 78.94 107 LEU A O 1
ATOM 847 N N . ALA A 1 108 ? 3.969 -15.854 3.972 1.00 81.25 108 ALA A N 1
ATOM 848 C CA . ALA A 1 108 ? 5.092 -15.580 4.864 1.00 81.25 108 ALA A CA 1
ATOM 849 C C . ALA A 1 108 ? 5.388 -14.074 4.974 1.00 81.25 108 ALA A C 1
ATOM 851 O O . ALA A 1 108 ? 5.737 -13.613 6.057 1.00 81.25 108 ALA A O 1
ATOM 852 N N . GLY A 1 109 ? 5.165 -13.304 3.903 1.00 73.81 109 GLY A N 1
ATOM 853 C CA . GLY A 1 109 ? 5.293 -11.846 3.893 1.00 73.81 109 GLY A CA 1
ATOM 854 C C . GLY A 1 109 ? 4.237 -11.129 4.739 1.00 73.81 109 GLY A C 1
ATOM 855 O O . GLY A 1 109 ? 4.439 -9.983 5.123 1.00 73.81 109 GLY A O 1
ATOM 856 N N . MET A 1 110 ? 3.121 -11.775 5.101 1.00 74.12 110 MET A N 1
ATOM 857 C CA . MET A 1 110 ? 2.160 -11.193 6.053 1.00 74.12 110 MET A CA 1
ATOM 858 C C . MET A 1 110 ? 2.700 -11.169 7.485 1.00 74.12 110 MET A C 1
ATOM 860 O O . MET A 1 110 ? 2.264 -10.359 8.302 1.00 74.12 110 MET A O 1
ATOM 864 N N . ILE A 1 111 ? 3.636 -12.063 7.803 1.00 69.44 111 ILE A N 1
ATOM 865 C CA . ILE A 1 111 ? 4.354 -12.040 9.068 1.00 69.44 111 ILE A CA 1
ATOM 866 C C . ILE A 1 111 ? 5.462 -11.015 8.878 1.00 69.44 111 ILE A C 1
ATOM 868 O O . ILE A 1 111 ? 6.390 -11.264 8.116 1.00 69.44 111 ILE A O 1
ATOM 872 N N . SER A 1 112 ? 5.377 -9.863 9.552 1.00 52.50 112 SER A N 1
ATOM 873 C CA . SER A 1 112 ? 6.490 -8.912 9.574 1.00 52.50 112 SER A CA 1
ATOM 874 C C . SER A 1 112 ? 7.736 -9.628 10.089 1.00 52.50 112 SER A C 1
ATOM 876 O O . SER A 1 112 ? 7.926 -9.791 11.295 1.00 52.50 112 SER A O 1
ATOM 878 N N . ASN A 1 113 ? 8.598 -10.069 9.179 1.00 47.38 113 ASN A N 1
ATOM 879 C CA . ASN A 1 113 ? 9.940 -10.454 9.542 1.00 47.38 113 ASN A CA 1
ATOM 880 C C . ASN A 1 113 ? 10.644 -9.146 9.883 1.00 47.38 113 ASN A C 1
ATOM 882 O O . ASN A 1 113 ? 10.907 -8.327 9.007 1.00 47.38 113 ASN A O 1
ATOM 886 N N . PHE A 1 114 ? 10.940 -8.939 11.167 1.00 42.16 114 PHE A N 1
ATOM 887 C CA . PHE A 1 114 ? 11.965 -7.993 11.595 1.00 42.16 114 PHE A CA 1
ATOM 888 C C . PHE A 1 114 ? 13.289 -8.444 10.966 1.00 42.16 114 PHE A C 1
ATOM 890 O O . PHE A 1 114 ? 14.098 -9.131 11.588 1.00 42.16 114 PHE A O 1
ATOM 897 N N . ARG A 1 115 ? 13.509 -8.116 9.693 1.00 38.53 115 ARG A N 1
ATOM 898 C CA . ARG A 1 115 ? 14.832 -8.186 9.102 1.00 38.53 115 ARG A CA 1
ATOM 899 C C . ARG A 1 115 ? 15.506 -6.890 9.502 1.00 38.53 115 ARG A C 1
ATOM 901 O O . ARG A 1 115 ? 15.329 -5.861 8.863 1.00 38.53 115 ARG A O 1
ATOM 908 N N . THR A 1 116 ? 16.185 -6.940 10.644 1.00 35.69 116 THR A N 1
ATOM 909 C CA . THR A 1 116 ? 17.129 -5.909 11.067 1.00 35.69 116 THR A CA 1
ATOM 910 C C . THR A 1 116 ? 18.056 -5.631 9.886 1.00 35.69 116 THR A C 1
ATOM 912 O O . THR A 1 116 ? 18.772 -6.537 9.451 1.00 35.69 116 THR A O 1
ATOM 915 N N . ILE A 1 117 ? 17.949 -4.428 9.326 1.00 43.62 117 ILE A N 1
ATOM 916 C CA . ILE A 1 117 ? 18.915 -3.875 8.373 1.00 43.62 117 ILE A CA 1
ATOM 917 C C . ILE A 1 117 ? 20.148 -3.448 9.169 1.00 43.62 117 ILE A C 1
ATOM 919 O O . ILE A 1 117 ? 19.952 -2.883 10.272 1.00 43.62 117 ILE A O 1
#

Solvent-accessible surface area (backbone atoms only — not comparable to full-atom values): 7498 Å² total; per-residue (Å²): 144,84,88,80,82,86,82,83,82,81,80,80,74,83,80,78,78,76,83,75,67,84,72,74,80,79,79,57,44,62,62,23,36,54,42,48,52,50,50,53,52,48,61,74,73,48,91,85,58,90,93,66,76,81,60,63,67,43,51,52,52,36,52,50,56,40,48,29,70,62,78,44,75,77,68,94,44,70,68,57,44,52,53,54,49,50,50,34,50,51,39,32,56,77,69,75,46,50,62,54,23,32,65,68,69,41,70,71,34,62,50,82,72,86,71,82,125

Mean predicted aligned error: 12.24 Å

Radius of gyration: 25.48 Å; Cα contacts (8 Å, |Δi|>4): 67; chains: 1; bounding box: 56×84×35 Å

Sequence (117 aa):
MKMFVSSAAAAGAPAVAMNLAPHEPVVDHQGILARVEQIVDVLRTRYICEGWQMDEDGAARALNYFRRHVEGPGFKNEDEDTLEYTHVLEFFRSHGQSLDWAHDGDLAGMISNFRTI

pLDDT: mean 81.03, std 18.92, range [35.69, 97.62]

Secondary structure (DSSP, 8-state):
----PPPP---------------PPPP-HHHHHHHHHHHHHHHHHS--STT----HHHHHHHHHHHHHHHHSPPPSSHHHHHHHHHHHHHHHHHTT--HHHHHH--GGGGS------